Protein AF-A0AA40EGA3-F1 (afdb_monomer_lite)

InterPro domains:
  IPR028994 Integrin alpha, N-terminal [SSF69318] (32-128)

Organism: NCBI:txid314023

pLDDT: mean 72.52, std 20.24, range [29.72, 94.88]

Foldseek 3Di:
DDWDQDFDDPVDPPDTPSADTDPPVPDPDDPLQWDWWAAPLPPGTWIWGADQQQRWTWTFDWPQDPVVRHTDTDGPGTQDGRDENQGADPDSLRHQWDWDDPPPPSHTWIWGQDQLRWIWTWDRDPVGTHGPGTPDDRPRDGSNPDDDDDDD

Radius of gyration: 16.15 Å; chains: 1; bounding box: 43×32×39 Å

Secondary structure (DSSP, 8-state):
---EE--B--SSTTPPB---EE--TT--S-GGGEEEE-SSSSSSPEEEEE-TTT--EEEEEE--BTTTTB--EEEEEE--SS--TT-B-SSTT-B-EEEE-SSSSSSPEEEEE-TTS-EEEEEEETTEEEEEEEEE---S--GGG--PPP--

Structure (mmCIF, N/CA/C/O backbone):
data_AF-A0AA40EGA3-F1
#
_entry.id   AF-A0AA40EGA3-F1
#
loop_
_atom_site.group_PDB
_atom_site.id
_atom_site.type_symbol
_atom_site.label_atom_id
_atom_site.label_alt_id
_atom_site.label_comp_id
_atom_site.label_asym_id
_atom_site.label_entity_id
_atom_site.label_seq_id
_atom_site.pdbx_PDB_ins_code
_atom_site.Cartn_x
_atom_site.Cartn_y
_atom_site.Cartn_z
_atom_site.occupancy
_atom_site.B_iso_or_equiv
_atom_site.auth_seq_id
_atom_site.auth_comp_id
_atom_site.auth_asym_id
_atom_site.auth_atom_id
_atom_site.pdbx_PDB_model_num
ATOM 1 N N . GLY A 1 1 ? 20.422 7.591 9.803 1.00 31.62 1 GLY A N 1
ATOM 2 C CA . GLY A 1 1 ? 19.449 6.901 8.944 1.00 31.62 1 GLY A CA 1
ATOM 3 C C . GLY A 1 1 ? 19.231 5.512 9.490 1.00 31.62 1 GLY A C 1
ATOM 4 O O . GLY A 1 1 ? 20.139 4.984 10.123 1.00 31.62 1 GLY A O 1
ATOM 5 N N . LYS A 1 2 ? 18.035 4.948 9.325 1.00 37.31 2 LYS A N 1
ATOM 6 C CA . LYS A 1 2 ? 17.813 3.522 9.574 1.00 37.31 2 LYS A CA 1
ATOM 7 C C . LYS A 1 2 ? 17.919 2.818 8.231 1.00 37.31 2 LYS A C 1
ATOM 9 O O . LYS A 1 2 ? 16.968 2.812 7.467 1.00 37.31 2 LYS A O 1
ATOM 14 N N . GLU A 1 3 ? 19.093 2.279 7.949 1.00 36.22 3 GLU A N 1
ATOM 15 C CA . GLU A 1 3 ? 19.293 1.413 6.794 1.00 36.22 3 GLU A CA 1
ATOM 16 C C . GLU A 1 3 ? 18.660 0.047 7.092 1.00 36.22 3 GLU A C 1
ATOM 18 O O . GLU A 1 3 ? 18.726 -0.486 8.212 1.00 36.22 3 GLU A O 1
ATOM 23 N N . GLY A 1 4 ? 17.919 -0.452 6.109 1.00 42.72 4 GLY A N 1
ATOM 24 C CA . GLY A 1 4 ? 17.151 -1.678 6.182 1.00 42.72 4 GLY A CA 1
ATOM 25 C C . GLY A 1 4 ? 17.727 -2.747 5.282 1.00 42.72 4 GLY A C 1
ATOM 26 O O . GLY A 1 4 ? 17.225 -2.913 4.181 1.00 42.72 4 GLY A O 1
ATOM 27 N N . GLU A 1 5 ? 18.732 -3.493 5.742 1.00 43.34 5 GLU A N 1
ATOM 28 C CA . GLU A 1 5 ? 19.161 -4.702 5.030 1.00 43.34 5 GLU A CA 1
ATOM 29 C C . GLU A 1 5 ? 18.002 -5.713 5.029 1.00 43.34 5 GLU A C 1
ATOM 31 O O . GLU A 1 5 ? 17.482 -6.079 6.094 1.00 43.34 5 GLU A O 1
ATOM 36 N N . MET A 1 6 ? 17.558 -6.115 3.837 1.00 45.91 6 MET A N 1
ATOM 37 C CA . MET A 1 6 ? 16.636 -7.230 3.624 1.00 45.91 6 MET A CA 1
ATOM 38 C C . MET A 1 6 ? 17.371 -8.297 2.814 1.00 45.91 6 MET A C 1
ATOM 40 O O . MET A 1 6 ? 17.954 -8.002 1.776 1.00 45.91 6 MET A O 1
ATOM 44 N N . TYR A 1 7 ? 17.356 -9.541 3.288 1.00 46.19 7 TYR A N 1
ATOM 45 C CA . TYR A 1 7 ? 18.048 -10.645 2.624 1.00 46.19 7 TYR A CA 1
ATOM 46 C C . TYR A 1 7 ? 17.128 -11.285 1.582 1.00 46.19 7 TYR A C 1
ATOM 48 O O . TYR A 1 7 ? 16.113 -11.887 1.934 1.00 46.19 7 TYR A O 1
ATOM 56 N N . ALA A 1 8 ? 17.481 -11.162 0.303 1.00 40.53 8 ALA A N 1
ATOM 57 C CA . ALA A 1 8 ? 16.769 -11.821 -0.786 1.00 40.53 8 ALA A CA 1
ATOM 58 C C . ALA A 1 8 ? 17.298 -13.252 -0.995 1.00 40.53 8 ALA A C 1
ATOM 60 O O . ALA A 1 8 ? 18.506 -13.500 -0.985 1.00 40.53 8 ALA A O 1
ATOM 61 N N . ASN A 1 9 ? 16.387 -14.208 -1.193 1.00 38.81 9 ASN A N 1
ATOM 62 C CA . ASN A 1 9 ? 16.737 -15.587 -1.526 1.00 38.81 9 ASN A CA 1
ATOM 63 C C . ASN A 1 9 ? 17.256 -15.651 -2.974 1.00 38.81 9 ASN A C 1
ATOM 65 O O . ASN A 1 9 ? 16.480 -15.518 -3.914 1.00 38.81 9 ASN A O 1
ATOM 69 N N . ILE A 1 10 ? 18.559 -15.880 -3.153 1.00 48.59 10 ILE A N 1
ATOM 70 C CA . ILE A 1 10 ? 19.210 -15.972 -4.474 1.00 48.59 10 ILE A CA 1
ATOM 71 C C . ILE A 1 10 ? 19.190 -17.384 -5.081 1.00 48.59 10 ILE A C 1
ATOM 73 O O . ILE A 1 10 ? 19.932 -17.662 -6.020 1.00 48.59 10 ILE A O 1
ATOM 77 N N . HIS A 1 11 ? 18.385 -18.309 -4.539 1.00 44.53 11 HIS A N 1
ATOM 78 C CA . HIS A 1 11 ? 18.311 -19.703 -5.003 1.00 44.53 11 HIS A CA 1
ATOM 79 C C . HIS A 1 11 ? 19.682 -20.416 -5.098 1.00 44.53 11 HIS A C 1
ATOM 81 O O . HIS A 1 11 ? 19.861 -21.335 -5.896 1.00 44.53 11 HIS A O 1
ATOM 87 N N . SER A 1 12 ? 20.659 -20.034 -4.266 1.00 45.19 12 SER A N 1
ATOM 88 C CA . SER A 1 12 ? 21.973 -20.694 -4.167 1.00 45.19 12 SER A CA 1
ATOM 89 C C . SER A 1 12 ? 22.463 -20.805 -2.716 1.00 45.19 12 SER A C 1
ATOM 91 O O . SER A 1 12 ? 23.365 -20.082 -2.302 1.00 45.19 12 SER A O 1
ATOM 93 N N . PRO A 1 13 ? 21.895 -21.728 -1.915 1.00 40.22 13 PRO A N 1
ATOM 94 C CA . PRO A 1 13 ? 22.381 -21.992 -0.560 1.00 40.22 13 PRO A CA 1
ATOM 95 C C . PRO A 1 13 ? 23.857 -22.445 -0.573 1.00 40.22 13 PRO A C 1
ATOM 97 O O . PRO A 1 13 ? 24.218 -23.256 -1.428 1.00 40.22 13 PRO A O 1
ATOM 100 N N . PRO A 1 14 ? 24.712 -22.002 0.375 1.00 54.91 14 PRO A N 1
ATOM 101 C CA . PRO A 1 14 ? 24.401 -21.252 1.597 1.00 54.91 14 PRO A CA 1
ATOM 102 C C . PRO A 1 14 ? 24.497 -19.724 1.442 1.00 54.91 14 PRO A C 1
ATOM 104 O O . PRO A 1 14 ? 24.432 -19.012 2.446 1.00 54.91 14 PRO A O 1
ATOM 107 N N . GLU A 1 15 ? 24.698 -19.220 0.225 1.00 51.50 15 GLU A N 1
ATOM 108 C CA . GLU A 1 15 ? 24.909 -17.799 -0.018 1.00 51.50 15 GLU A CA 1
ATOM 109 C C . GLU A 1 15 ? 23.567 -17.063 -0.030 1.00 51.50 15 GLU A C 1
ATOM 111 O O . GLU A 1 15 ? 22.635 -17.398 -0.761 1.00 51.50 15 GLU A O 1
ATOM 116 N N . TRP A 1 16 ? 23.466 -16.060 0.835 1.00 41.69 16 TRP A N 1
ATOM 117 C CA . TRP A 1 16 ? 22.410 -15.061 0.796 1.00 41.69 16 TRP A CA 1
ATOM 118 C C . TRP A 1 16 ? 22.971 -13.890 -0.001 1.00 41.69 16 TRP A C 1
ATOM 120 O O . TRP A 1 16 ? 24.028 -13.363 0.350 1.00 41.69 16 TRP A O 1
ATOM 130 N N . GLY A 1 17 ? 22.305 -13.504 -1.087 1.00 42.09 17 GLY A N 1
ATOM 131 C CA . GLY A 1 17 ? 22.713 -12.333 -1.853 1.00 42.09 17 GLY A CA 1
ATOM 132 C C . GLY A 1 17 ? 22.582 -11.097 -0.979 1.00 42.09 17 GLY A C 1
ATOM 133 O O . GLY A 1 17 ? 21.490 -10.768 -0.521 1.00 42.09 17 GLY A O 1
ATOM 134 N N . GLN A 1 18 ? 23.699 -10.421 -0.751 1.00 42.88 18 GLN A N 1
ATOM 135 C CA . GLN A 1 18 ? 23.810 -9.171 0.005 1.00 42.88 18 GLN A CA 1
ATOM 136 C C . GLN A 1 18 ? 23.442 -7.932 -0.839 1.00 42.88 18 GLN A C 1
ATOM 138 O O . GLN A 1 18 ? 23.771 -6.808 -0.479 1.00 42.88 18 GLN A O 1
ATOM 143 N N . ASP A 1 19 ? 22.737 -8.131 -1.956 1.00 45.22 19 ASP A N 1
ATOM 144 C CA . ASP A 1 19 ? 22.639 -7.144 -3.038 1.00 45.22 19 ASP A CA 1
ATOM 145 C C . ASP A 1 19 ? 21.310 -6.368 -3.071 1.00 45.22 19 ASP A C 1
ATOM 147 O O . ASP A 1 19 ? 21.003 -5.706 -4.061 1.00 45.22 19 ASP A O 1
ATOM 151 N N . VAL A 1 20 ? 20.512 -6.412 -1.997 1.00 48.66 20 VAL A N 1
ATOM 152 C CA . VAL A 1 20 ? 19.261 -5.641 -1.900 1.00 48.66 20 VAL A CA 1
ATOM 153 C C . VAL A 1 20 ? 19.306 -4.691 -0.709 1.00 48.66 20 VAL A C 1
ATOM 155 O O . VAL A 1 20 ? 18.893 -5.013 0.405 1.00 48.66 20 VAL A O 1
ATOM 158 N N . MET A 1 21 ? 19.799 -3.480 -0.965 1.00 44.34 21 MET A N 1
ATOM 159 C CA . MET A 1 21 ? 19.680 -2.356 -0.041 1.00 44.34 21 MET A CA 1
ATOM 160 C C . MET A 1 21 ? 18.398 -1.591 -0.363 1.00 44.34 21 MET A C 1
ATOM 162 O O . MET A 1 21 ? 18.292 -0.950 -1.407 1.00 44.34 21 MET A O 1
ATOM 166 N N . ILE A 1 22 ? 17.422 -1.653 0.540 1.00 51.28 22 ILE A N 1
ATOM 167 C CA . ILE A 1 22 ? 16.248 -0.782 0.496 1.00 51.28 22 ILE A CA 1
ATOM 168 C C . ILE A 1 22 ? 16.607 0.495 1.255 1.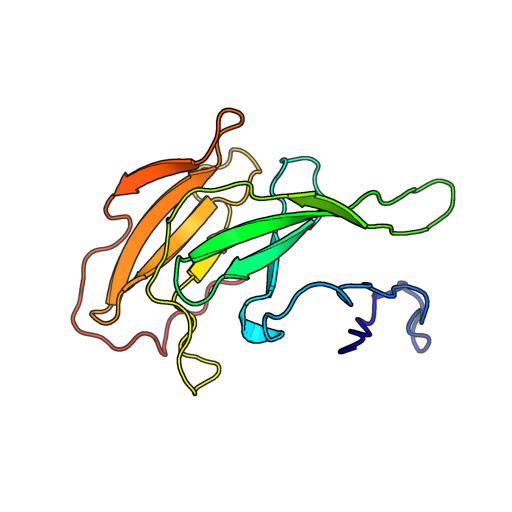00 51.28 22 ILE A C 1
ATOM 170 O O . ILE A 1 22 ? 16.663 0.524 2.488 1.00 51.28 22 ILE A O 1
ATOM 174 N N . ASP A 1 23 ? 16.923 1.541 0.493 1.00 53.28 23 ASP A N 1
ATOM 175 C CA . ASP A 1 23 ? 17.235 2.854 1.041 1.00 53.28 23 ASP A CA 1
ATOM 176 C C . ASP A 1 23 ? 15.944 3.637 1.322 1.00 53.28 23 ASP A C 1
ATOM 178 O O . ASP A 1 23 ? 15.374 4.290 0.450 1.00 53.28 23 ASP A O 1
ATOM 182 N N . LEU A 1 24 ? 15.490 3.560 2.573 1.00 55.62 24 LEU A N 1
ATOM 183 C CA . LEU A 1 24 ? 14.393 4.366 3.116 1.00 55.62 24 LEU A CA 1
ATOM 184 C C . LEU A 1 24 ? 14.929 5.502 3.999 1.00 55.62 24 LEU A C 1
ATOM 186 O O . LEU A 1 24 ? 14.257 5.922 4.938 1.00 55.62 24 LEU A O 1
ATOM 190 N N . THR A 1 25 ? 16.152 6.001 3.759 1.00 52.31 25 THR A N 1
ATOM 191 C CA . THR A 1 25 ? 16.816 6.992 4.636 1.00 52.31 25 THR A CA 1
ATOM 192 C C . THR A 1 25 ? 16.014 8.268 4.895 1.00 52.31 25 THR A C 1
ATOM 194 O O . THR A 1 25 ? 16.292 8.945 5.889 1.00 52.31 25 THR A O 1
ATOM 197 N N . ASN A 1 26 ? 15.020 8.574 4.059 1.00 51.34 26 ASN A N 1
ATOM 198 C CA . ASN A 1 26 ? 14.158 9.749 4.181 1.00 51.34 26 ASN A CA 1
ATOM 199 C C . ASN A 1 26 ? 12.774 9.469 4.790 1.00 51.34 26 ASN A C 1
ATOM 201 O O . ASN A 1 26 ? 11.999 10.416 4.930 1.00 51.34 26 ASN A O 1
ATOM 205 N N . ASP A 1 27 ? 12.458 8.226 5.164 1.00 55.38 27 ASP A N 1
ATOM 206 C CA . ASP A 1 27 ? 11.174 7.902 5.786 1.00 55.38 27 ASP A CA 1
ATOM 207 C C . ASP A 1 27 ? 11.298 7.842 7.325 1.00 55.38 27 ASP A C 1
ATOM 209 O O . ASP A 1 27 ? 12.128 7.092 7.858 1.00 55.38 27 ASP A O 1
ATOM 213 N N . PRO A 1 28 ? 10.542 8.668 8.075 1.00 52.19 28 PRO A N 1
ATOM 214 C CA . PRO A 1 28 ? 10.603 8.693 9.533 1.00 52.19 28 PRO A CA 1
ATOM 215 C C . PRO A 1 28 ? 9.958 7.468 10.206 1.00 52.19 28 PRO A C 1
ATOM 217 O O . PRO A 1 28 ? 10.165 7.281 11.412 1.00 52.19 28 PRO A O 1
ATOM 220 N N . GLU A 1 29 ? 9.195 6.641 9.482 1.00 64.50 29 GLU A N 1
ATOM 221 C CA . GLU A 1 29 ? 8.381 5.592 10.097 1.00 64.50 29 GLU A CA 1
ATOM 222 C C . GLU A 1 29 ? 9.184 4.323 10.471 1.00 64.50 29 GLU A C 1
ATOM 224 O O . GLU A 1 29 ? 10.135 3.907 9.801 1.00 64.50 29 GLU A O 1
ATOM 229 N N . PRO A 1 30 ? 8.862 3.672 11.606 1.00 66.25 30 PRO A N 1
ATOM 230 C CA . PRO A 1 30 ? 9.515 2.442 12.024 1.00 66.25 30 PRO A CA 1
ATOM 231 C C . PRO A 1 30 ? 9.129 1.274 11.106 1.00 66.25 30 PRO A C 1
ATOM 233 O O . PRO A 1 30 ? 8.018 1.208 10.596 1.00 66.25 30 PRO A O 1
ATOM 236 N N . ARG A 1 31 ? 10.009 0.264 11.015 1.00 66.88 31 ARG A N 1
ATOM 237 C CA . ARG A 1 31 ? 9.834 -0.938 10.170 1.00 66.88 31 ARG A CA 1
ATOM 238 C C . ARG A 1 31 ? 8.473 -1.649 10.290 1.00 66.88 31 ARG A C 1
ATOM 240 O O . ARG A 1 31 ? 8.088 -2.372 9.386 1.00 66.88 31 ARG A O 1
ATOM 247 N N . VAL A 1 32 ? 7.765 -1.479 11.405 1.00 68.69 32 VAL A N 1
ATOM 248 C CA . VAL A 1 32 ? 6.430 -2.055 11.652 1.00 68.69 32 VAL A CA 1
ATOM 249 C C . VAL A 1 32 ? 5.326 -1.439 10.776 1.00 68.69 32 VAL A C 1
ATOM 251 O O . VAL A 1 32 ? 4.325 -2.107 10.533 1.00 68.69 32 VAL A O 1
ATOM 254 N N . GLY A 1 33 ? 5.523 -0.218 10.271 1.00 77.06 33 GLY A N 1
ATOM 255 C CA . GLY A 1 33 ? 4.639 0.426 9.296 1.00 77.06 33 GLY A CA 1
ATOM 256 C C . GLY A 1 33 ? 4.946 0.054 7.843 1.00 77.06 33 GLY A C 1
ATOM 257 O O . GLY A 1 33 ? 4.293 0.567 6.943 1.00 77.06 33 GLY A O 1
ATOM 258 N N . MET A 1 34 ? 5.937 -0.810 7.596 1.00 85.62 34 MET A N 1
ATOM 259 C CA . MET A 1 34 ? 6.278 -1.256 6.245 1.00 85.62 34 MET A CA 1
ATOM 260 C C . MET A 1 34 ? 5.484 -2.510 5.882 1.00 85.62 34 MET A C 1
ATOM 262 O O . MET A 1 34 ? 5.411 -3.475 6.653 1.00 85.62 34 MET A O 1
ATOM 266 N N . HIS A 1 35 ? 4.939 -2.513 4.675 1.00 86.75 35 HIS A N 1
ATOM 267 C CA . HIS A 1 35 ? 4.216 -3.628 4.083 1.00 86.75 35 HIS A CA 1
ATOM 268 C C . HIS A 1 35 ? 4.857 -3.994 2.744 1.00 86.75 35 HIS A C 1
ATOM 270 O O . HIS A 1 35 ? 5.382 -3.126 2.049 1.00 86.75 35 HIS A O 1
ATOM 276 N N . LEU A 1 36 ? 4.830 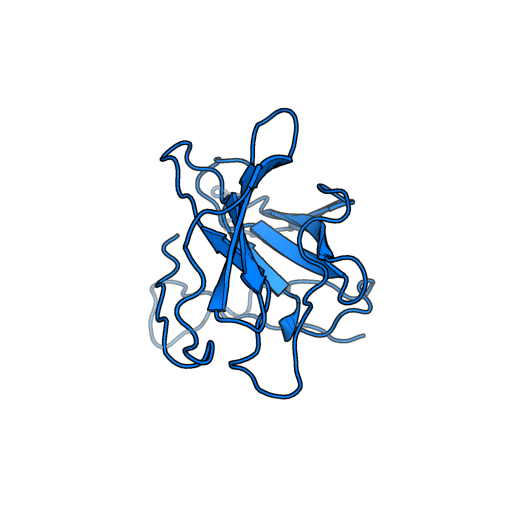-5.284 2.412 1.00 89.00 36 LEU A N 1
ATOM 277 C CA . LEU A 1 36 ? 5.234 -5.799 1.107 1.00 89.00 36 LEU A CA 1
ATOM 278 C C . LEU A 1 36 ? 3.987 -6.330 0.418 1.00 89.00 36 LEU A C 1
ATOM 280 O O . LEU A 1 36 ? 3.341 -7.221 0.971 1.00 89.00 36 LEU A O 1
ATOM 284 N N . ALA A 1 37 ? 3.639 -5.757 -0.727 1.00 90.19 37 ALA A N 1
ATOM 285 C CA . ALA A 1 37 ? 2.455 -6.145 -1.482 1.00 90.19 37 ALA A CA 1
ATOM 286 C C . ALA A 1 37 ? 2.561 -5.656 -2.931 1.00 90.19 37 ALA A C 1
ATOM 288 O O . ALA A 1 37 ? 3.209 -4.642 -3.177 1.00 90.19 37 ALA A O 1
ATOM 289 N N . ASP A 1 38 ? 1.939 -6.359 -3.873 1.00 92.50 38 ASP A N 1
ATOM 290 C CA . ASP A 1 38 ? 1.839 -5.911 -5.265 1.00 92.50 38 ASP A CA 1
ATOM 291 C C . ASP A 1 38 ? 0.774 -4.809 -5.370 1.00 92.50 38 ASP A C 1
ATOM 293 O O . ASP A 1 38 ? -0.425 -5.081 -5.326 1.00 92.50 38 ASP A O 1
ATOM 297 N N . TRP A 1 39 ? 1.191 -3.540 -5.411 1.00 94.12 39 TRP A N 1
ATOM 298 C CA . TRP A 1 39 ? 0.249 -2.416 -5.415 1.00 94.12 39 TRP A CA 1
ATOM 299 C C . TRP A 1 39 ? -0.261 -2.093 -6.821 1.00 94.12 39 TRP A C 1
ATOM 301 O O . TRP A 1 39 ? -1.372 -1.579 -6.989 1.00 94.12 39 TRP A O 1
ATOM 311 N N . ASN A 1 40 ? 0.560 -2.339 -7.843 1.00 93.12 40 ASN A N 1
ATOM 312 C CA . ASN A 1 40 ? 0.276 -1.948 -9.221 1.00 93.12 40 ASN A CA 1
ATOM 313 C C . ASN A 1 40 ? -0.241 -3.113 -10.098 1.00 93.12 40 ASN A C 1
ATOM 315 O O . ASN A 1 40 ? -0.696 -2.849 -11.218 1.00 93.12 40 ASN A O 1
ATOM 319 N N . GLY A 1 41 ? -0.232 -4.347 -9.590 1.00 91.31 41 GLY A N 1
ATOM 320 C CA . GLY A 1 41 ? -0.674 -5.569 -10.262 1.00 91.31 41 GLY A CA 1
ATOM 321 C C . GLY A 1 41 ? 0.318 -6.108 -11.296 1.00 91.31 41 GLY A C 1
ATOM 322 O O . GLY A 1 41 ? -0.093 -6.799 -12.235 1.00 91.31 41 GLY A O 1
ATOM 323 N N . ASP A 1 42 ? 1.601 -5.745 -11.204 1.00 90.38 42 ASP A N 1
ATOM 324 C CA . ASP A 1 42 ? 2.637 -6.142 -12.166 1.00 90.38 42 ASP A CA 1
ATOM 325 C C . ASP A 1 42 ? 3.317 -7.489 -11.844 1.00 90.38 42 ASP A C 1
ATOM 327 O O . ASP A 1 42 ? 4.162 -7.969 -12.614 1.00 90.38 42 ASP A O 1
ATOM 331 N N . GLY A 1 43 ? 2.904 -8.129 -10.748 1.00 87.75 43 GLY A N 1
ATOM 332 C CA . GLY A 1 43 ? 3.423 -9.394 -10.246 1.00 87.75 43 GLY A CA 1
ATOM 333 C C . GLY A 1 43 ? 4.656 -9.247 -9.355 1.00 87.75 43 GLY A C 1
ATOM 334 O O . GLY A 1 43 ? 5.378 -10.231 -9.168 1.00 87.75 43 GLY A O 1
ATOM 335 N N . ARG A 1 44 ? 4.961 -8.046 -8.850 1.00 86.50 44 ARG A N 1
ATOM 336 C CA . ARG A 1 44 ? 6.133 -7.777 -8.005 1.00 86.50 44 ARG A CA 1
ATOM 337 C C . ARG A 1 44 ? 5.690 -7.156 -6.691 1.00 86.50 44 ARG A C 1
ATOM 339 O O . ARG A 1 44 ? 4.883 -6.241 -6.665 1.00 86.50 44 ARG A O 1
ATOM 346 N N . CYS A 1 45 ? 6.268 -7.609 -5.577 1.00 88.12 45 CYS A N 1
ATOM 347 C CA . CYS A 1 45 ? 5.995 -6.951 -4.303 1.00 88.12 45 CYS A CA 1
ATOM 348 C C . CYS A 1 45 ? 6.688 -5.577 -4.277 1.00 88.12 45 CYS A C 1
ATOM 350 O O . CYS A 1 45 ? 7.920 -5.489 -4.394 1.00 88.12 45 CYS A O 1
ATOM 352 N N . ASP A 1 46 ? 5.898 -4.537 -4.055 1.00 91.38 46 ASP A N 1
ATOM 353 C CA . ASP A 1 46 ? 6.340 -3.185 -3.750 1.00 91.38 46 ASP A CA 1
ATOM 354 C C . ASP A 1 46 ? 6.536 -2.997 -2.242 1.00 91.38 46 ASP A C 1
ATOM 356 O O . ASP A 1 46 ? 6.095 -3.814 -1.428 1.00 91.38 46 ASP A O 1
ATOM 360 N N . VAL A 1 47 ? 7.180 -1.895 -1.849 1.00 90.12 47 VAL A N 1
ATOM 361 C CA . VAL A 1 47 ? 7.262 -1.472 -0.446 1.00 90.12 47 VAL A CA 1
ATOM 362 C C . VAL A 1 47 ? 6.256 -0.352 -0.209 1.00 90.12 47 VAL A C 1
ATOM 364 O O . VAL A 1 47 ? 6.333 0.710 -0.825 1.00 90.12 47 VAL A O 1
ATOM 367 N N . LEU A 1 48 ? 5.339 -0.565 0.731 1.00 90.56 48 LEU A N 1
ATOM 368 C CA . LEU A 1 48 ? 4.382 0.443 1.168 1.00 90.56 48 LEU A CA 1
ATOM 369 C C . LEU A 1 48 ? 4.681 0.872 2.594 1.00 90.56 48 LEU A C 1
ATOM 371 O O . LEU A 1 48 ? 4.768 0.036 3.494 1.00 90.56 48 LEU A O 1
ATOM 375 N N . VAL A 1 49 ? 4.820 2.177 2.805 1.00 88.56 49 VAL A N 1
ATOM 376 C CA . VAL A 1 49 ? 5.053 2.748 4.131 1.00 88.56 49 VAL A CA 1
ATOM 377 C C . VAL A 1 49 ? 3.786 3.426 4.620 1.00 88.56 49 VAL A C 1
ATOM 379 O O . VAL A 1 49 ? 3.284 4.361 3.997 1.00 88.56 49 VAL A O 1
ATOM 382 N N . GLN A 1 50 ? 3.270 2.921 5.735 1.00 87.88 50 GLN A N 1
ATOM 383 C CA . GLN A 1 50 ? 2.101 3.437 6.423 1.00 87.88 50 GLN A CA 1
ATOM 384 C C . GLN A 1 50 ? 2.493 4.539 7.406 1.00 87.88 50 GLN A C 1
ATOM 386 O O . GLN A 1 50 ? 3.259 4.299 8.338 1.00 87.88 50 GLN A O 1
ATOM 391 N N . ASP A 1 51 ? 1.883 5.712 7.264 1.00 87.19 51 ASP A N 1
ATOM 392 C CA . ASP A 1 51 ? 1.906 6.743 8.298 1.00 87.19 51 ASP A CA 1
ATOM 393 C C . ASP A 1 51 ? 1.066 6.293 9.499 1.00 87.19 51 ASP A C 1
ATOM 395 O O . ASP A 1 51 ? -0.116 5.958 9.368 1.00 87.19 51 ASP A O 1
ATOM 399 N N . LYS A 1 52 ? 1.662 6.294 10.693 1.00 84.19 52 LYS A N 1
ATOM 400 C CA . LYS A 1 52 ? 1.006 5.758 11.891 1.00 84.19 52 LYS A CA 1
ATOM 401 C C . LYS A 1 52 ? -0.274 6.504 12.271 1.00 84.19 52 LYS A C 1
ATOM 403 O O . LYS A 1 52 ? -1.197 5.895 12.806 1.00 84.19 52 LYS A O 1
ATOM 408 N N . ALA A 1 53 ? -0.287 7.824 12.096 1.00 83.25 53 ALA A N 1
ATOM 409 C CA . ALA A 1 53 ? -1.340 8.690 12.616 1.00 83.25 53 ALA A CA 1
ATOM 410 C C . ALA A 1 53 ? -2.557 8.747 11.688 1.00 83.25 53 ALA A C 1
ATOM 412 O O . ALA A 1 53 ? -3.688 8.867 12.151 1.00 83.25 53 ALA A O 1
ATOM 413 N N . THR A 1 54 ? -2.315 8.681 10.383 1.00 85.50 54 THR A N 1
ATOM 414 C CA . THR A 1 54 ? -3.322 8.863 9.334 1.00 85.50 54 THR A CA 1
ATOM 415 C C . THR A 1 54 ? -3.655 7.567 8.609 1.00 85.50 54 THR A C 1
ATOM 417 O O . THR A 1 54 ? -4.697 7.472 7.969 1.00 85.50 54 THR A O 1
ATOM 420 N N . GLY A 1 55 ? -2.777 6.565 8.670 1.00 89.00 55 GLY A N 1
ATOM 421 C CA . GLY A 1 55 ? -2.916 5.352 7.876 1.00 89.00 55 GLY A CA 1
ATOM 422 C C . GLY A 1 55 ? -2.714 5.564 6.382 1.00 89.00 55 GLY A C 1
ATOM 423 O O . GLY A 1 55 ? -3.116 4.698 5.613 1.00 89.00 55 GLY A O 1
ATOM 424 N N . THR A 1 56 ? -2.164 6.707 5.962 1.00 92.00 56 THR A N 1
ATOM 425 C CA . THR A 1 56 ? -1.828 6.948 4.554 1.00 92.00 56 THR A CA 1
ATOM 426 C C . THR A 1 56 ? -0.680 6.043 4.121 1.00 92.00 56 THR A C 1
ATOM 428 O O . THR A 1 56 ? 0.197 5.731 4.926 1.00 92.00 56 THR A O 1
ATOM 431 N N . LEU A 1 57 ? -0.684 5.619 2.857 1.00 91.88 57 LEU A N 1
ATOM 432 C CA . LEU A 1 57 ? 0.355 4.772 2.280 1.00 91.88 57 LEU A CA 1
ATOM 433 C C . LEU A 1 57 ? 1.193 5.553 1.271 1.00 91.88 57 LEU A C 1
ATOM 435 O O . LEU A 1 57 ? 0.665 6.129 0.316 1.00 91.88 57 LEU A O 1
ATOM 439 N N . ARG A 1 58 ? 2.512 5.537 1.466 1.00 92.12 58 ARG A N 1
ATOM 440 C CA . ARG A 1 58 ? 3.506 5.928 0.462 1.00 92.12 58 ARG A CA 1
ATOM 441 C C . ARG A 1 58 ? 4.030 4.689 -0.253 1.00 92.12 58 ARG A C 1
ATOM 443 O O . ARG A 1 58 ? 4.359 3.709 0.409 1.00 92.12 58 ARG A O 1
ATOM 450 N N . LEU A 1 59 ? 4.143 4.755 -1.577 1.00 91.94 59 LEU A N 1
ATOM 451 C CA . LEU A 1 59 ? 4.646 3.656 -2.398 1.00 91.94 59 LEU A CA 1
ATOM 452 C C . LEU A 1 59 ? 6.106 3.865 -2.795 1.00 91.94 59 LEU A C 1
ATOM 454 O O . LEU A 1 59 ? 6.473 4.894 -3.363 1.00 91.94 59 LEU A O 1
ATOM 458 N N . PHE A 1 60 ? 6.896 2.822 -2.586 1.00 89.62 60 PHE A N 1
ATOM 459 C CA . PHE A 1 60 ? 8.203 2.618 -3.183 1.00 89.62 60 PHE A CA 1
ATOM 460 C C . PHE A 1 60 ? 8.085 1.429 -4.142 1.00 89.62 60 PHE A C 1
ATOM 462 O O . PHE A 1 60 ? 8.060 0.273 -3.719 1.00 89.62 60 PHE A O 1
ATOM 469 N N . GLU A 1 61 ? 7.958 1.733 -5.432 1.00 91.38 61 GLU A N 1
ATOM 470 C CA . GLU A 1 61 ? 7.647 0.755 -6.480 1.00 91.38 61 GLU A CA 1
ATOM 471 C C . GLU A 1 61 ? 8.886 -0.047 -6.878 1.00 91.38 61 GLU A C 1
ATOM 473 O O . GLU A 1 61 ? 9.951 0.527 -7.131 1.00 91.38 61 GLU A O 1
ATOM 478 N N . ASN A 1 62 ? 8.729 -1.362 -6.994 1.00 88.69 62 ASN A N 1
ATOM 479 C CA . ASN A 1 62 ? 9.771 -2.306 -7.358 1.00 88.69 62 ASN A CA 1
ATOM 480 C C . ASN A 1 62 ? 10.070 -2.291 -8.868 1.00 88.69 62 ASN A C 1
ATOM 482 O O . ASN A 1 62 ? 9.349 -2.836 -9.700 1.00 88.69 62 ASN A O 1
ATOM 486 N N . GLN A 1 63 ? 11.223 -1.740 -9.232 1.00 88.31 63 GLN A N 1
ATOM 487 C CA . GLN A 1 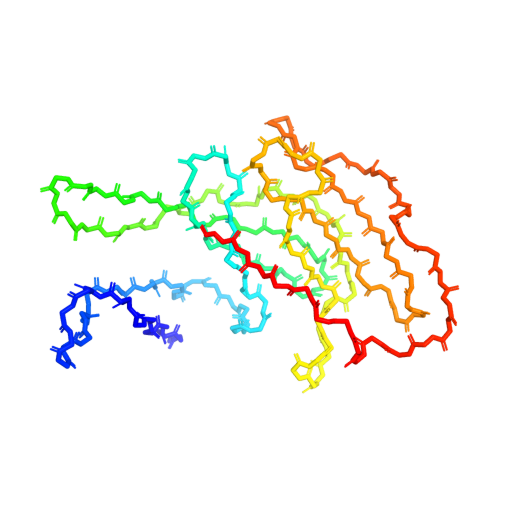63 ? 11.734 -1.687 -10.602 1.00 88.31 63 GLN A CA 1
ATOM 488 C C . GLN A 1 63 ? 12.768 -2.789 -10.875 1.00 88.31 63 GLN A C 1
ATOM 490 O O . GLN A 1 63 ? 13.857 -2.514 -11.382 1.00 88.31 63 GLN A O 1
ATOM 495 N N . PHE A 1 64 ? 12.468 -4.042 -10.522 1.00 84.81 64 PHE A N 1
ATOM 496 C CA . PHE A 1 64 ? 13.349 -5.172 -10.828 1.00 84.81 64 PHE A CA 1
ATOM 497 C C . PHE A 1 64 ? 13.712 -5.253 -12.326 1.00 84.81 64 PHE A C 1
ATOM 499 O O . PHE A 1 64 ? 12.856 -5.381 -13.209 1.00 84.81 64 PHE A O 1
ATOM 506 N N . ASP A 1 65 ? 15.006 -5.211 -12.620 1.00 81.75 65 ASP A N 1
ATOM 507 C CA . ASP A 1 65 ? 15.565 -5.384 -13.953 1.00 81.75 65 ASP A CA 1
ATOM 508 C C . ASP A 1 65 ? 16.080 -6.817 -14.102 1.00 81.75 65 ASP A C 1
ATOM 510 O O . ASP A 1 65 ? 17.162 -7.165 -13.623 1.00 81.75 65 ASP A O 1
ATOM 514 N N . ALA A 1 66 ? 15.315 -7.647 -14.813 1.00 81.12 66 ALA A N 1
ATOM 515 C CA . ALA A 1 66 ? 15.653 -9.050 -15.039 1.00 81.12 66 ALA A CA 1
ATOM 516 C C . ALA A 1 66 ? 16.930 -9.245 -15.877 1.00 81.12 66 ALA A C 1
ATOM 518 O O . ALA A 1 66 ? 17.604 -10.262 -15.730 1.00 81.12 66 ALA A O 1
ATOM 519 N N . ALA A 1 67 ? 17.285 -8.292 -16.748 1.00 84.31 67 ALA A N 1
ATOM 520 C CA . ALA A 1 67 ? 18.485 -8.396 -17.579 1.00 84.31 67 ALA A CA 1
ATOM 521 C C . ALA A 1 67 ? 19.760 -8.117 -16.775 1.00 84.31 67 ALA A C 1
ATOM 523 O O . ALA A 1 67 ? 20.824 -8.649 -17.093 1.00 84.31 67 ALA A O 1
ATOM 524 N N . ARG A 1 68 ? 19.655 -7.271 -15.746 1.00 77.06 68 ARG A N 1
ATOM 525 C CA . ARG A 1 68 ? 20.772 -6.907 -14.863 1.00 77.06 68 ARG A CA 1
ATOM 526 C C . ARG A 1 68 ? 20.763 -7.658 -13.534 1.00 77.06 68 ARG A C 1
ATOM 528 O O . ARG A 1 68 ? 21.765 -7.606 -12.832 1.00 77.06 68 ARG A O 1
ATOM 535 N N . ASN A 1 69 ? 19.672 -8.356 -13.217 1.00 75.75 69 ASN A N 1
ATOM 536 C CA . ASN A 1 69 ? 19.417 -8.974 -11.918 1.00 75.75 69 ASN A CA 1
ATOM 537 C C . ASN A 1 69 ? 19.571 -7.972 -10.760 1.00 75.75 69 ASN A C 1
ATOM 539 O O . ASN A 1 69 ? 20.234 -8.244 -9.763 1.00 75.75 69 ASN A O 1
ATOM 543 N N . VAL A 1 70 ? 18.990 -6.783 -10.928 1.00 74.94 70 VAL A N 1
ATOM 544 C CA . VAL A 1 70 ? 19.057 -5.690 -9.950 1.00 74.94 70 VAL A CA 1
ATOM 545 C C . VAL A 1 70 ? 17.645 -5.283 -9.574 1.00 74.94 70 VAL A C 1
ATOM 547 O O . VAL A 1 70 ? 16.806 -5.067 -10.446 1.00 74.94 70 VAL A O 1
ATOM 550 N N . ILE A 1 71 ? 17.395 -5.134 -8.278 1.00 76.50 71 ILE A N 1
ATOM 551 C CA . ILE A 1 71 ? 16.188 -4.498 -7.759 1.00 76.50 71 ILE A CA 1
ATOM 552 C C . ILE A 1 71 ? 16.490 -3.040 -7.418 1.00 76.50 71 ILE A C 1
ATOM 554 O O . ILE A 1 71 ? 17.535 -2.715 -6.858 1.00 76.50 71 ILE A O 1
ATOM 558 N N . SER A 1 72 ? 15.573 -2.153 -7.780 1.00 80.06 72 SER A N 1
ATOM 559 C CA . SER A 1 72 ? 15.615 -0.749 -7.385 1.00 80.06 72 SER A CA 1
ATOM 560 C C . SER A 1 72 ? 14.210 -0.294 -7.028 1.00 80.06 72 SER A C 1
ATOM 562 O O . SER A 1 72 ? 13.240 -0.879 -7.506 1.00 80.06 72 SER A O 1
ATOM 564 N N . PHE A 1 73 ? 14.105 0.720 -6.175 1.00 83.25 73 PHE A N 1
ATOM 565 C CA . PHE A 1 73 ? 12.824 1.235 -5.713 1.00 83.25 73 PHE A CA 1
ATOM 566 C C . PHE A 1 73 ? 12.662 2.693 -6.117 1.00 83.25 73 PHE A C 1
ATOM 568 O O . PHE A 1 73 ? 13.572 3.501 -5.923 1.00 83.25 73 PHE A O 1
ATOM 575 N N . VAL A 1 74 ? 11.504 3.029 -6.680 1.00 87.69 74 VAL A N 1
ATOM 576 C CA . VAL A 1 74 ? 11.153 4.406 -7.042 1.00 87.69 74 VAL A CA 1
ATOM 577 C C . VAL A 1 74 ? 10.095 4.912 -6.071 1.00 87.69 74 VAL A C 1
ATOM 579 O O . VAL A 1 74 ? 9.013 4.339 -5.996 1.00 87.69 74 VAL A O 1
ATOM 582 N N . ASP A 1 75 ? 10.388 5.999 -5.350 1.00 87.88 75 ASP A N 1
ATOM 583 C CA . ASP A 1 75 ? 9.384 6.698 -4.536 1.00 87.88 75 ASP A CA 1
ATOM 584 C C . ASP A 1 75 ? 8.336 7.323 -5.469 1.00 87.88 75 ASP A C 1
ATOM 586 O O . ASP A 1 75 ? 8.637 8.218 -6.269 1.00 87.88 75 ASP A O 1
ATOM 590 N N . ARG A 1 76 ? 7.105 6.819 -5.393 1.00 91.75 76 ARG A N 1
ATOM 591 C CA . ARG A 1 76 ? 5.951 7.318 -6.147 1.00 91.75 76 ARG A CA 1
ATOM 592 C C . ARG A 1 76 ? 5.066 8.252 -5.323 1.00 91.75 76 ARG A C 1
ATOM 594 O O . ARG A 1 76 ? 4.083 8.775 -5.844 1.00 91.75 76 ARG A O 1
ATOM 601 N N . GLY A 1 77 ? 5.429 8.507 -4.070 1.00 90.31 77 GLY A N 1
ATOM 602 C CA . GLY A 1 77 ? 4.699 9.368 -3.156 1.00 90.31 77 GLY A CA 1
ATOM 603 C C . GLY A 1 77 ? 3.476 8.694 -2.540 1.00 90.31 77 GLY A C 1
ATOM 604 O O . GLY A 1 77 ? 3.372 7.469 -2.469 1.00 90.31 77 GLY A O 1
ATOM 605 N N . LEU A 1 78 ? 2.566 9.526 -2.030 1.00 92.25 78 LEU A N 1
ATOM 606 C CA . LEU A 1 78 ? 1.340 9.076 -1.377 1.00 92.25 78 LEU A CA 1
ATOM 607 C C . LEU A 1 78 ? 0.367 8.500 -2.407 1.00 92.25 78 LEU A C 1
ATOM 609 O O . LEU A 1 78 ? -0.022 9.196 -3.343 1.00 92.25 78 LEU A O 1
ATOM 613 N N . MET A 1 79 ? -0.047 7.256 -2.188 1.00 92.75 79 MET A N 1
ATOM 614 C CA . MET A 1 79 ? -1.028 6.554 -3.018 1.00 92.75 79 MET A CA 1
ATOM 615 C C . MET A 1 79 ? -2.444 6.640 -2.470 1.00 92.75 79 MET A C 1
ATOM 617 O O . MET A 1 79 ? -3.409 6.434 -3.202 1.00 92.75 79 MET A O 1
ATOM 621 N N . THR A 1 80 ? -2.585 6.950 -1.183 1.00 92.06 80 THR A N 1
ATOM 622 C CA . THR A 1 80 ? -3.884 6.956 -0.516 1.00 92.06 80 THR A CA 1
ATOM 623 C C . THR A 1 80 ? -4.106 8.234 0.275 1.00 92.06 80 THR A C 1
ATOM 625 O O . THR A 1 80 ? -3.173 8.866 0.779 1.00 92.06 80 THR A O 1
ATOM 628 N N . GLY A 1 81 ? -5.385 8.568 0.451 1.00 89.50 81 GLY A N 1
ATOM 629 C CA . GLY A 1 81 ? -5.825 9.358 1.594 1.00 89.50 81 GLY A CA 1
ATOM 630 C C . GLY A 1 81 ? -5.773 8.546 2.896 1.00 89.50 81 GLY A C 1
ATOM 631 O O . GLY A 1 81 ? -5.165 7.475 2.967 1.00 89.50 81 GLY A O 1
ATOM 632 N N . SER A 1 82 ? -6.419 9.064 3.939 1.00 90.06 82 SER A N 1
ATOM 633 C CA . SER A 1 82 ? -6.579 8.360 5.217 1.00 90.06 82 SER A CA 1
ATOM 634 C C . SER A 1 82 ? -7.471 7.131 5.028 1.00 90.06 82 SER A C 1
ATOM 636 O O . SER A 1 82 ? -8.664 7.295 4.787 1.00 90.06 82 SER A O 1
ATOM 638 N N . VAL A 1 83 ? -6.899 5.930 5.150 1.00 86.50 83 VAL A N 1
ATOM 639 C CA . VAL A 1 83 ? -7.621 4.650 5.015 1.00 86.50 83 VAL A CA 1
ATOM 640 C C . VAL A 1 83 ? -7.675 3.892 6.345 1.00 86.50 83 VAL A C 1
ATOM 642 O O . VAL A 1 83 ? -8.758 3.612 6.831 1.00 86.50 83 VAL A O 1
ATOM 645 N N . CYS A 1 84 ? -6.549 3.659 7.033 1.00 84.06 84 CYS A N 1
ATOM 646 C CA . CYS A 1 84 ? -6.545 2.909 8.301 1.00 84.06 84 CYS A CA 1
ATOM 647 C C . CYS A 1 84 ? -5.742 3.596 9.413 1.00 84.06 84 CYS A C 1
ATOM 649 O O . CYS A 1 84 ? -4.543 3.355 9.591 1.00 84.06 84 CYS A O 1
ATOM 651 N N . ALA A 1 85 ? -6.428 4.424 10.200 1.00 82.31 85 ALA A N 1
ATOM 652 C CA . ALA A 1 85 ? -5.835 5.184 11.303 1.00 82.31 85 ALA A CA 1
ATOM 653 C C . ALA A 1 85 ? -5.668 4.376 12.607 1.00 82.31 85 ALA A C 1
ATOM 655 O O . ALA A 1 85 ? -5.200 4.913 13.610 1.00 82.31 85 ALA A O 1
ATOM 656 N N . GLU A 1 86 ? -6.011 3.081 12.616 1.00 78.81 86 GLU A N 1
ATOM 657 C CA . GLU A 1 86 ? -5.777 2.208 13.779 1.00 78.81 86 GLU A CA 1
ATOM 658 C C . GLU A 1 86 ? -4.284 2.074 14.120 1.00 78.81 86 GLU A C 1
ATOM 660 O O . GLU A 1 86 ? -3.921 1.828 15.275 1.00 78.81 86 GLU A O 1
ATOM 665 N N . GLY A 1 87 ? -3.417 2.300 13.126 1.00 73.75 87 GLY A N 1
ATOM 666 C CA . GLY A 1 87 ? -1.969 2.307 13.273 1.00 73.75 87 GLY A CA 1
ATOM 667 C C . GLY A 1 87 ? -1.435 0.959 13.755 1.00 73.75 87 GLY A C 1
ATOM 668 O O . GLY A 1 87 ? -1.891 -0.109 13.339 1.00 73.75 87 GLY A O 1
ATOM 669 N N . TRP A 1 88 ? -0.439 1.007 14.636 1.00 71.62 88 TRP A N 1
ATOM 670 C CA . TRP A 1 88 ? 0.088 -0.175 15.312 1.00 71.62 88 TRP A CA 1
ATOM 671 C C . TRP A 1 88 ? 0.379 0.097 16.791 1.00 71.62 88 TRP A C 1
ATOM 673 O O . TRP A 1 88 ? 0.817 1.191 17.182 1.00 71.62 88 TRP A O 1
ATOM 683 N N . GLY A 1 89 ? 0.143 -0.922 17.618 1.00 59.97 89 GLY A N 1
ATOM 684 C CA . GLY A 1 89 ? 0.426 -0.916 19.053 1.00 59.97 89 GLY A CA 1
ATOM 685 C C . GLY A 1 89 ? 1.873 -1.282 19.402 1.00 59.97 89 GLY A C 1
ATOM 686 O O . GLY A 1 89 ? 2.746 -1.388 18.543 1.00 59.97 89 GLY A O 1
ATOM 687 N N . LEU A 1 90 ? 2.148 -1.461 20.701 1.00 52.44 90 LEU A N 1
ATOM 688 C CA . LEU A 1 90 ? 3.481 -1.837 21.211 1.00 52.44 90 LEU A CA 1
ATOM 689 C C . LEU A 1 90 ? 3.824 -3.320 20.983 1.00 52.44 90 LEU A C 1
ATOM 691 O O . LEU A 1 90 ? 4.989 -3.701 21.064 1.00 52.44 90 LEU A O 1
ATOM 695 N N . SER A 1 91 ? 2.818 -4.155 20.723 1.00 48.88 91 SER A N 1
ATOM 696 C CA . SER A 1 91 ? 2.987 -5.577 20.428 1.00 48.88 91 SER A CA 1
ATOM 697 C C . SER A 1 91 ? 3.067 -5.798 18.919 1.00 48.88 91 SER A C 1
ATOM 699 O O . SER A 1 91 ? 2.304 -5.203 18.16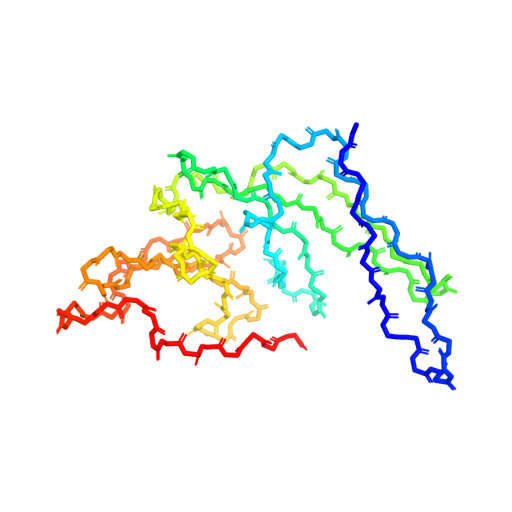6 1.00 48.88 91 SER A O 1
ATOM 701 N N . VAL A 1 92 ? 3.934 -6.712 18.474 1.00 48.16 92 VAL A N 1
ATOM 702 C CA . VAL A 1 92 ? 4.080 -7.102 17.054 1.00 48.16 92 VAL A CA 1
ATOM 703 C C . VAL A 1 92 ? 2.797 -7.679 16.436 1.00 48.16 92 VAL A C 1
ATOM 705 O O . VAL A 1 92 ? 2.681 -7.753 15.215 1.00 48.16 92 VAL A O 1
ATOM 708 N N . PHE A 1 93 ? 1.832 -8.069 17.272 1.00 49.25 93 PHE A N 1
ATOM 709 C CA . PHE A 1 93 ? 0.520 -8.578 16.860 1.00 49.25 93 PHE A CA 1
ATOM 710 C C . PHE A 1 93 ? -0.542 -7.482 16.714 1.00 49.25 93 PHE A C 1
ATOM 712 O O . PHE A 1 93 ? -1.628 -7.740 16.207 1.00 49.25 93 PHE A O 1
ATOM 719 N N . ASP A 1 94 ? -0.239 -6.255 17.132 1.00 63.12 94 ASP A N 1
ATOM 720 C CA . ASP A 1 94 ? -1.139 -5.111 17.048 1.00 63.12 94 ASP A CA 1
ATOM 721 C C . ASP A 1 94 ? -0.858 -4.330 15.756 1.00 63.12 94 ASP A C 1
ATOM 723 O O . ASP A 1 94 ? -0.389 -3.195 15.788 1.00 63.12 94 ASP A O 1
ATOM 727 N N . ARG A 1 95 ? -1.060 -4.982 14.605 1.00 69.25 95 ARG A N 1
ATOM 728 C CA . ARG A 1 95 ? -1.009 -4.337 13.284 1.00 69.25 95 ARG A CA 1
ATOM 729 C C . ARG A 1 95 ? -2.439 -4.074 12.835 1.00 69.25 95 ARG A C 1
ATOM 731 O O . ARG A 1 95 ? -3.154 -5.019 12.511 1.00 69.25 95 ARG A O 1
ATOM 738 N N . GLY A 1 96 ? -2.841 -2.805 12.837 1.00 78.56 96 GLY A N 1
ATOM 739 C CA . GLY A 1 96 ? -4.169 -2.384 12.400 1.00 78.56 96 GLY A CA 1
ATOM 740 C C . GLY A 1 96 ? -4.374 -2.510 10.894 1.00 78.56 96 GLY A C 1
ATOM 741 O O . GLY A 1 96 ? -5.505 -2.619 10.465 1.00 78.56 96 GLY A O 1
ATOM 742 N N . MET A 1 97 ? -3.314 -2.556 10.083 1.00 88.31 97 MET A N 1
ATOM 743 C CA . MET A 1 97 ? -3.429 -2.670 8.627 1.00 88.31 97 MET A CA 1
ATOM 744 C C . MET A 1 97 ? -2.854 -3.990 8.105 1.00 88.31 97 MET A C 1
ATOM 746 O O . MET A 1 97 ? -1.785 -4.436 8.544 1.00 88.31 97 MET A O 1
ATOM 750 N N . ARG A 1 98 ? -3.549 -4.584 7.132 1.00 89.06 98 ARG A N 1
ATOM 751 C CA . ARG A 1 98 ? -3.084 -5.684 6.281 1.00 89.06 98 ARG A CA 1
ATOM 752 C C . ARG A 1 98 ? -3.307 -5.326 4.817 1.00 89.06 98 ARG A C 1
ATOM 754 O O . ARG A 1 98 ? -4.266 -4.627 4.512 1.00 89.06 98 ARG A O 1
ATOM 761 N N . LEU A 1 99 ? -2.425 -5.822 3.952 1.00 89.38 99 LEU A N 1
ATOM 762 C CA . LEU A 1 99 ? -2.559 -5.708 2.505 1.00 89.38 99 LEU A CA 1
ATOM 763 C C . LEU A 1 99 ? -2.703 -7.108 1.905 1.00 89.38 99 LEU A C 1
ATOM 765 O O . LEU A 1 99 ? -1.898 -7.985 2.232 1.00 89.38 99 LEU A O 1
ATOM 769 N N . ALA A 1 100 ? -3.738 -7.322 1.101 1.00 88.12 100 ALA A N 1
ATOM 770 C CA . ALA A 1 100 ? -4.014 -8.588 0.423 1.00 88.12 100 ALA A CA 1
ATOM 771 C C . ALA A 1 100 ? -4.997 -8.356 -0.723 1.00 88.12 100 ALA A C 1
ATOM 773 O O . ALA A 1 100 ? -5.909 -7.559 -0.559 1.00 88.12 100 ALA A O 1
ATOM 774 N N . ASP A 1 101 ? -4.835 -9.067 -1.833 1.00 89.06 101 ASP A N 1
ATOM 775 C CA . ASP A 1 101 ? -5.842 -9.114 -2.896 1.00 89.06 101 ASP A CA 1
ATOM 776 C C . ASP A 1 101 ? -7.067 -9.901 -2.391 1.00 89.06 101 ASP A C 1
ATOM 778 O O . ASP A 1 101 ? -6.953 -11.081 -2.036 1.00 89.06 101 ASP A O 1
ATOM 782 N N . ILE A 1 102 ? -8.215 -9.230 -2.268 1.00 88.25 102 ILE A N 1
ATOM 783 C CA . ILE A 1 102 ? -9.474 -9.829 -1.802 1.00 88.25 102 ILE A CA 1
ATOM 784 C C . ILE A 1 102 ? -10.535 -9.927 -2.899 1.00 88.25 102 ILE A C 1
ATOM 786 O O . ILE A 1 102 ? -11.596 -10.510 -2.645 1.00 88.25 102 ILE A O 1
ATOM 790 N N . ASP A 1 103 ? -10.277 -9.380 -4.087 1.00 88.62 103 ASP A N 1
ATOM 791 C CA . ASP A 1 103 ? -11.228 -9.366 -5.200 1.00 88.62 103 ASP A CA 1
ATOM 792 C C . ASP A 1 103 ? -10.700 -9.960 -6.521 1.00 88.62 103 ASP A C 1
ATOM 794 O O . ASP A 1 103 ? -11.442 -9.999 -7.507 1.00 88.62 103 ASP A O 1
ATOM 798 N N . ASP A 1 104 ? -9.501 -10.549 -6.484 1.00 87.94 104 ASP A N 1
ATOM 799 C CA . ASP A 1 104 ? -8.819 -11.271 -7.566 1.00 87.94 104 ASP A CA 1
ATOM 800 C C . ASP A 1 104 ? -8.444 -10.364 -8.757 1.00 87.94 104 ASP A C 1
ATOM 802 O O . ASP A 1 104 ? -8.365 -10.816 -9.907 1.00 87.94 104 ASP A O 1
ATOM 806 N N . ASP A 1 105 ? -8.208 -9.068 -8.507 1.00 87.25 105 ASP A N 1
ATOM 807 C CA . ASP A 1 105 ? -7.757 -8.107 -9.523 1.00 87.25 105 ASP A CA 1
ATOM 808 C C . ASP A 1 105 ? -6.222 -7.996 -9.648 1.00 87.25 105 ASP A C 1
ATOM 810 O O . ASP A 1 105 ? -5.713 -7.305 -10.544 1.00 87.25 105 ASP A O 1
ATOM 814 N N . LYS A 1 106 ? -5.495 -8.780 -8.836 1.00 89.06 106 LYS A N 1
ATOM 815 C CA . LYS A 1 106 ? -4.030 -8.859 -8.708 1.00 89.06 106 LYS A CA 1
ATOM 816 C C . LYS A 1 106 ? -3.388 -7.665 -8.025 1.00 89.06 106 LYS A C 1
ATOM 818 O O . LYS A 1 106 ? -2.161 -7.606 -7.964 1.00 89.06 106 LYS A O 1
ATOM 823 N N . ARG A 1 107 ? -4.168 -6.714 -7.524 1.00 92.81 107 ARG A N 1
ATOM 824 C CA . ARG A 1 107 ? -3.667 -5.607 -6.721 1.00 92.81 107 ARG A CA 1
ATOM 825 C C . ARG A 1 107 ? -3.972 -5.896 -5.267 1.00 92.81 107 ARG A C 1
ATOM 827 O O . ARG A 1 107 ? -5.016 -6.417 -4.902 1.00 92.81 107 ARG A O 1
ATOM 834 N N . ALA A 1 108 ? -3.035 -5.549 -4.403 1.00 93.00 108 ALA A N 1
ATOM 835 C CA . ALA A 1 108 ? -3.254 -5.684 -2.981 1.00 93.00 108 ALA A CA 1
ATOM 836 C C . ALA A 1 108 ? -4.241 -4.622 -2.489 1.00 93.00 108 ALA A C 1
ATOM 838 O O . ALA A 1 108 ? -3.981 -3.420 -2.610 1.00 93.00 108 ALA A O 1
ATOM 839 N N . ASP A 1 109 ? -5.319 -5.081 -1.866 1.00 94.06 109 ASP A N 1
ATOM 840 C CA . ASP A 1 109 ? -6.321 -4.256 -1.205 1.00 94.06 109 ASP A CA 1
ATOM 841 C C . ASP A 1 109 ? -5.934 -3.960 0.240 1.00 94.06 109 ASP A C 1
ATOM 843 O O . ASP A 1 109 ? -5.093 -4.630 0.846 1.00 94.06 109 ASP A O 1
ATOM 847 N N . ILE A 1 110 ? -6.572 -2.948 0.822 1.00 93.50 110 ILE A N 1
ATOM 848 C CA . ILE A 1 110 ? -6.307 -2.509 2.189 1.00 93.50 110 ILE A CA 1
AT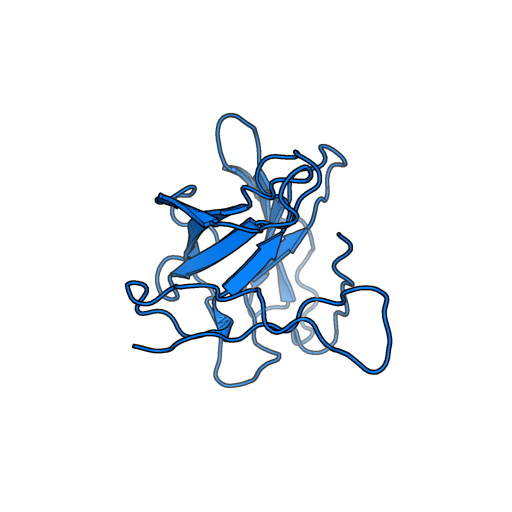OM 849 C C . ILE A 1 110 ? -7.368 -3.084 3.114 1.00 93.50 110 ILE A C 1
ATOM 851 O O . ILE A 1 110 ? -8.555 -2.833 2.940 1.00 93.50 110 ILE A O 1
ATOM 855 N N . LEU A 1 111 ? -6.935 -3.773 4.164 1.00 90.94 111 LEU A N 1
ATOM 856 C CA . LEU A 1 111 ? -7.783 -4.249 5.250 1.00 90.94 111 LEU A CA 1
ATOM 857 C C . LEU A 1 111 ? -7.388 -3.546 6.549 1.00 90.94 111 LEU A C 1
ATOM 859 O O . LEU A 1 111 ? -6.242 -3.650 6.997 1.00 90.94 111 LEU A O 1
ATOM 863 N N . CYS A 1 112 ? -8.340 -2.856 7.173 1.00 88.62 112 CYS A N 1
ATOM 864 C CA . CYS A 1 112 ? -8.179 -2.226 8.476 1.00 88.62 112 CYS A CA 1
ATOM 865 C C . CYS A 1 112 ? -8.852 -3.066 9.562 1.00 88.62 112 CYS A C 1
ATOM 867 O O . CYS A 1 112 ? -10.064 -3.254 9.572 1.00 88.62 112 CYS A O 1
ATOM 869 N N . LEU A 1 113 ? -8.039 -3.598 10.466 1.00 85.81 113 LEU A N 1
ATOM 870 C CA . LEU A 1 113 ? -8.432 -4.397 11.612 1.00 85.81 113 LEU A CA 1
ATOM 871 C C . LEU A 1 113 ? -8.700 -3.467 12.792 1.00 85.81 113 LEU A C 1
ATOM 873 O O . LEU A 1 113 ? -7.773 -2.958 13.434 1.00 85.81 113 LEU A O 1
ATOM 877 N N . GLU A 1 114 ? -9.977 -3.303 13.099 1.00 80.56 114 GLU A N 1
ATOM 878 C CA . GLU A 1 114 ? -10.454 -2.492 14.207 1.00 80.56 114 GLU A CA 1
ATOM 879 C C . GLU A 1 114 ? -10.200 -3.190 15.550 1.00 80.56 114 GLU A C 1
ATOM 881 O O . GLU A 1 114 ? -10.077 -4.417 15.651 1.00 80.56 114 GLU A O 1
ATOM 886 N N . LYS A 1 115 ? -10.090 -2.399 16.623 1.00 75.00 115 LYS A N 1
ATOM 887 C CA . LYS A 1 115 ? -9.788 -2.919 17.970 1.00 75.00 115 LYS A CA 1
ATOM 888 C C . LYS A 1 115 ? -10.842 -3.887 18.502 1.00 75.00 115 LYS A C 1
ATOM 890 O O . LYS A 1 115 ? -10.517 -4.703 19.357 1.00 75.00 115 LYS A O 1
ATOM 895 N N . ASP A 1 116 ? -12.074 -3.786 18.027 1.00 70.00 116 ASP A N 1
ATOM 896 C CA . ASP A 1 116 ? -13.190 -4.646 18.414 1.00 70.00 116 ASP A CA 1
ATOM 897 C C . ASP A 1 116 ? -13.241 -5.972 17.621 1.00 70.00 116 ASP A C 1
ATOM 899 O O . ASP A 1 116 ? -14.091 -6.824 17.884 1.00 70.00 116 ASP A O 1
ATOM 903 N N . GLY A 1 117 ? -12.303 -6.172 16.687 1.00 69.81 117 GLY A N 1
ATOM 904 C CA . GLY A 1 117 ? -12.220 -7.352 15.830 1.00 69.81 117 GLY A CA 1
ATOM 905 C C . GLY A 1 117 ? -12.998 -7.226 14.518 1.00 69.81 117 GLY A C 1
ATOM 906 O O . GLY A 1 117 ? -13.014 -8.186 13.744 1.00 69.81 117 GLY A O 1
ATOM 907 N N . GLY A 1 118 ? -13.622 -6.073 14.253 1.00 76.88 118 GLY A N 1
ATOM 908 C CA . GLY A 1 118 ? -14.160 -5.734 12.941 1.00 76.88 118 GLY A CA 1
ATOM 909 C C . GLY A 1 118 ? -13.056 -5.559 11.896 1.00 76.88 118 GLY A C 1
ATOM 910 O O . GLY A 1 118 ? -11.906 -5.250 12.219 1.00 76.88 118 GLY A O 1
ATOM 911 N N . ILE A 1 119 ? -13.404 -5.777 10.627 1.00 84.38 119 ILE A N 1
ATOM 912 C CA . ILE A 1 119 ? -12.516 -5.472 9.502 1.00 84.38 119 ILE A CA 1
ATOM 913 C C . ILE A 1 119 ? -13.268 -4.587 8.520 1.00 84.38 119 ILE A C 1
ATOM 915 O O . ILE A 1 119 ? -14.299 -5.006 7.988 1.00 84.38 119 ILE A O 1
ATOM 919 N N . THR A 1 120 ? -12.739 -3.395 8.270 1.00 87.69 120 THR A N 1
ATOM 920 C CA . THR A 1 120 ? -13.122 -2.521 7.155 1.00 87.69 120 THR A CA 1
ATOM 921 C C . THR A 1 120 ? -12.090 -2.620 6.036 1.00 87.69 120 THR A C 1
ATOM 923 O O . THR A 1 120 ? -10.966 -3.072 6.273 1.00 87.69 120 THR A O 1
ATOM 926 N N . GLY A 1 121 ? -12.456 -2.271 4.804 1.00 91.00 121 GLY A N 1
ATOM 927 C CA . GLY A 1 121 ? -11.555 -2.437 3.670 1.00 91.00 121 GLY A CA 1
ATOM 928 C C . GLY A 1 121 ? -11.728 -1.425 2.548 1.00 91.00 121 GLY A C 1
ATOM 929 O O . GLY A 1 121 ? -12.786 -0.817 2.387 1.00 91.00 121 GLY A O 1
ATOM 930 N N . TRP A 1 122 ? -10.662 -1.289 1.762 1.00 94.88 122 TRP A N 1
ATOM 931 C CA . TRP A 1 122 ? -10.619 -0.496 0.541 1.00 94.88 122 TRP A CA 1
ATOM 932 C C . TRP A 1 122 ? -10.050 -1.339 -0.589 1.00 94.88 122 TRP A C 1
ATOM 934 O O . TRP A 1 122 ? -8.957 -1.883 -0.434 1.00 94.88 122 TRP A O 1
ATOM 944 N N . LEU A 1 123 ? -10.754 -1.387 -1.718 1.00 94.69 123 LEU A N 1
ATOM 945 C CA . LEU A 1 123 ? -10.261 -2.028 -2.931 1.00 94.69 123 LEU A CA 1
ATOM 946 C C . LEU A 1 123 ? -9.286 -1.104 -3.651 1.00 94.69 123 LEU A C 1
ATOM 948 O O . LEU A 1 123 ? -9.585 0.070 -3.882 1.00 94.69 123 LEU A O 1
ATOM 952 N N . ASN A 1 124 ? -8.112 -1.610 -4.001 1.00 94.31 124 ASN A N 1
ATOM 953 C CA . ASN A 1 124 ? -7.081 -0.850 -4.689 1.00 94.31 124 ASN A CA 1
ATOM 954 C C . ASN A 1 124 ? -7.344 -0.837 -6.200 1.00 94.31 124 ASN A C 1
ATOM 956 O O . ASN A 1 124 ? -6.765 -1.601 -6.967 1.00 94.31 124 ASN A O 1
ATOM 960 N N . ARG A 1 125 ? -8.208 0.080 -6.650 1.00 92.38 125 ARG A N 1
ATOM 961 C CA . ARG A 1 125 ? -8.474 0.276 -8.081 1.00 92.38 125 ARG A CA 1
ATOM 962 C C . ARG A 1 125 ? -7.346 1.050 -8.752 1.00 92.38 125 ARG A C 1
ATOM 964 O O . ARG A 1 125 ? -6.641 1.839 -8.128 1.00 92.38 125 ARG A O 1
ATOM 971 N N . ALA A 1 126 ? -7.241 0.920 -10.073 1.00 87.75 126 ALA A N 1
ATOM 972 C CA . ALA A 1 126 ? -6.303 1.714 -10.873 1.00 87.75 126 ALA A CA 1
ATOM 973 C C . ALA A 1 126 ? -6.514 3.237 -10.717 1.00 87.75 126 ALA A C 1
ATOM 975 O O . ALA A 1 126 ? -5.566 4.013 -10.834 1.00 87.75 126 ALA A O 1
ATOM 976 N N . GLU A 1 127 ? -7.747 3.655 -10.422 1.00 87.00 127 GLU A N 1
ATOM 977 C CA . GLU A 1 127 ? -8.135 5.046 -10.159 1.00 87.00 127 GLU A CA 1
ATOM 978 C C . GLU A 1 127 ? -7.885 5.490 -8.704 1.00 87.00 127 GLU A C 1
ATOM 980 O O . GLU A 1 127 ? -7.967 6.685 -8.408 1.00 87.00 127 GLU A O 1
ATOM 985 N N . GLY A 1 128 ? -7.555 4.554 -7.812 1.00 88.19 128 GLY A N 1
ATOM 986 C CA . GLY A 1 128 ? -7.297 4.782 -6.394 1.00 88.19 128 GLY A CA 1
ATOM 987 C C . GLY A 1 128 ? -8.126 3.881 -5.469 1.00 88.19 128 GLY A C 1
ATOM 988 O O . GLY A 1 128 ? -8.952 3.096 -5.930 1.00 88.19 128 GLY A O 1
ATOM 989 N N . PRO A 1 129 ? -7.920 3.997 -4.146 1.00 92.31 129 PRO A N 1
ATOM 990 C CA . PRO A 1 129 ? -8.622 3.179 -3.164 1.00 92.31 129 PRO A CA 1
ATOM 991 C C . PRO A 1 129 ? -10.128 3.486 -3.125 1.00 92.31 129 PRO A C 1
ATOM 993 O O . PRO A 1 129 ? -10.538 4.631 -2.921 1.00 92.31 129 PRO A O 1
ATOM 996 N N . GLU A 1 130 ? -10.946 2.447 -3.266 1.00 94.06 130 GLU A N 1
ATOM 997 C CA . GLU A 1 130 ? -12.407 2.466 -3.182 1.00 94.06 130 GLU A CA 1
ATOM 998 C C . GLU A 1 130 ? -12.859 1.883 -1.838 1.00 94.06 130 GLU A C 1
ATOM 1000 O O . GLU A 1 130 ? -12.579 0.728 -1.544 1.00 94.06 130 GLU A O 1
ATOM 1005 N N . ASP A 1 131 ? -13.565 2.661 -1.018 1.00 92.94 131 ASP A N 1
ATOM 1006 C CA . ASP A 1 131 ? -14.104 2.189 0.266 1.00 92.94 131 ASP A CA 1
ATOM 1007 C C . ASP A 1 131 ? -15.256 1.196 0.045 1.00 92.94 131 ASP A C 1
ATOM 1009 O O . ASP A 1 131 ? -16.288 1.549 -0.533 1.00 92.94 131 ASP A O 1
ATOM 1013 N N . ILE A 1 132 ? -15.088 -0.035 0.531 1.00 90.44 132 ILE A N 1
ATOM 1014 C CA . ILE A 1 132 ? -16.111 -1.091 0.474 1.00 90.44 132 ILE A CA 1
ATOM 1015 C C . ILE A 1 132 ? -16.769 -1.357 1.830 1.00 90.44 132 ILE A C 1
ATOM 1017 O O . ILE A 1 132 ? -17.614 -2.246 1.960 1.00 90.44 132 ILE A O 1
ATOM 1021 N N . GLY A 1 133 ? -16.415 -0.574 2.846 1.00 87.06 133 GLY A N 1
ATOM 1022 C CA . GLY A 1 133 ? -16.942 -0.693 4.190 1.00 87.06 133 GLY A CA 1
ATOM 1023 C C . GLY A 1 133 ? -16.515 -1.990 4.867 1.00 87.06 133 GLY A C 1
ATOM 1024 O O . GLY A 1 133 ? -15.356 -2.402 4.819 1.00 87.06 133 GLY A O 1
ATOM 1025 N N . GLN A 1 134 ? -17.451 -2.614 5.579 1.00 80.06 134 GLN A N 1
ATOM 1026 C CA . GLN A 1 134 ? -17.160 -3.753 6.439 1.00 80.06 134 GLN A CA 1
ATOM 1027 C C . GLN A 1 134 ? -16.981 -5.051 5.640 1.00 80.06 134 GLN A C 1
ATOM 1029 O O . GLN A 1 134 ? -17.929 -5.575 5.060 1.00 80.06 134 GLN A O 1
ATOM 1034 N N . VAL A 1 135 ? -15.774 -5.610 5.709 1.00 75.38 135 VAL A N 1
ATOM 1035 C CA . VAL A 1 135 ? -15.404 -6.914 5.141 1.00 75.38 135 VAL A CA 1
ATOM 1036 C C . VAL A 1 135 ? -15.735 -8.052 6.117 1.00 75.38 135 VAL A C 1
ATOM 1038 O O . VAL A 1 135 ? -16.171 -9.123 5.697 1.00 75.38 135 VAL A O 1
ATOM 1041 N N . LYS A 1 136 ? -15.580 -7.830 7.435 1.00 68.62 136 LYS A N 1
ATOM 1042 C CA . LYS A 1 136 ? -15.932 -8.807 8.487 1.00 68.62 136 LYS A CA 1
ATOM 1043 C C . LYS A 1 136 ? -16.636 -8.151 9.682 1.00 68.62 136 LYS A C 1
ATOM 1045 O O . LYS A 1 136 ? -16.211 -7.101 10.165 1.00 68.62 136 LYS A O 1
ATOM 1050 N N . LEU A 1 137 ? -17.680 -8.819 10.186 1.00 55.81 137 LEU A N 1
ATOM 1051 C CA . LEU A 1 137 ? -18.392 -8.466 11.420 1.00 55.81 137 LEU A CA 1
ATOM 1052 C C . LEU A 1 137 ? -17.486 -8.541 12.664 1.00 55.81 137 LEU A C 1
ATOM 1054 O O . LEU A 1 137 ? -16.638 -9.426 12.775 1.00 55.81 137 LEU A O 1
ATOM 1058 N N . SER A 1 138 ? -17.723 -7.628 13.609 1.00 52.41 138 SER A N 1
ATOM 1059 C CA . SER A 1 138 ? -17.102 -7.601 14.939 1.00 52.41 138 SER A CA 1
ATOM 1060 C C . SER A 1 138 ? -17.662 -8.742 15.800 1.00 52.41 138 SER A C 1
ATOM 1062 O O . SER A 1 138 ? -18.866 -8.809 16.046 1.00 52.41 138 SER A O 1
ATOM 1064 N N . GLU A 1 139 ? -16.805 -9.679 16.218 1.00 52.34 139 GLU A N 1
ATOM 1065 C CA . GLU A 1 139 ? -17.204 -10.863 17.003 1.00 52.34 139 GLU A CA 1
ATOM 1066 C C . GLU A 1 139 ? -16.745 -10.802 18.473 1.00 52.34 139 GLU A C 1
ATOM 1068 O O . GLU A 1 139 ? -16.940 -11.764 19.214 1.00 52.34 139 GLU A O 1
ATOM 1073 N N . GLY A 1 140 ? -16.155 -9.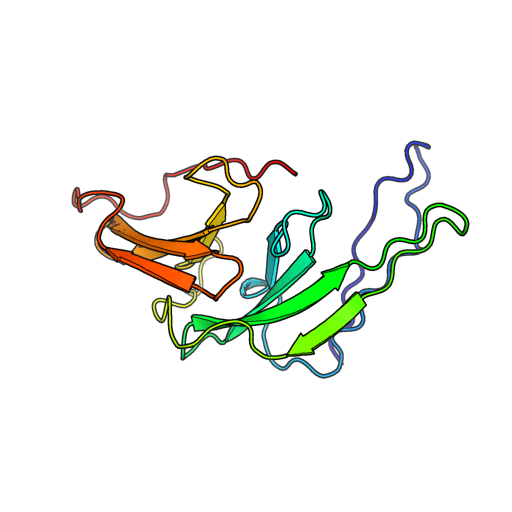687 18.926 1.00 45.66 140 GLY A N 1
ATOM 1074 C CA . GLY A 1 140 ? -15.723 -9.517 20.321 1.00 45.66 140 GLY A CA 1
ATOM 1075 C C . GLY A 1 140 ? -14.503 -10.356 20.727 1.00 45.66 140 GLY A C 1
ATOM 1076 O O . GLY A 1 140 ? -14.306 -10.613 21.915 1.00 45.66 140 GLY A O 1
ATOM 1077 N N . TRP A 1 141 ? -13.687 -10.785 19.758 1.00 43.03 141 TRP A N 1
ATOM 1078 C CA . TRP A 1 141 ? -12.441 -11.528 19.975 1.00 43.03 141 TRP A CA 1
ATOM 1079 C C . TRP A 1 141 ? -11.223 -10.668 19.608 1.00 43.03 141 TRP A C 1
ATOM 1081 O O . TRP A 1 141 ? -11.190 -10.062 18.539 1.00 43.03 141 TRP A O 1
ATOM 1091 N N . ASP A 1 142 ? -10.209 -10.644 20.481 1.00 46.31 142 ASP A N 1
ATOM 1092 C CA . ASP A 1 142 ? -8.960 -9.897 20.280 1.00 46.31 142 ASP A CA 1
ATOM 1093 C C . ASP A 1 142 ? -8.210 -10.330 19.005 1.00 46.31 142 ASP A C 1
ATOM 1095 O O . ASP A 1 142 ? -8.092 -11.519 18.693 1.00 46.31 142 ASP A O 1
ATOM 1099 N N . ARG A 1 143 ? -7.609 -9.348 18.315 1.00 51.03 143 ARG A N 1
ATOM 1100 C CA . ARG A 1 143 ? -6.900 -9.451 17.014 1.00 51.03 143 ARG A CA 1
ATOM 1101 C C . ARG A 1 143 ? -5.747 -10.472 16.946 1.00 51.03 143 ARG A C 1
ATOM 1103 O O . ARG A 1 143 ? -5.196 -10.709 15.875 1.00 51.03 143 ARG A O 1
ATOM 1110 N N . ALA A 1 144 ? -5.373 -11.094 18.062 1.00 50.78 144 ALA A N 1
ATOM 1111 C CA . ALA A 1 144 ? -4.175 -11.919 18.210 1.00 50.78 144 ALA A CA 1
ATOM 1112 C C . ALA A 1 144 ? -4.221 -13.297 17.515 1.00 50.78 144 ALA A C 1
ATOM 1114 O O . ALA A 1 144 ? -3.224 -14.012 17.564 1.00 50.78 144 ALA A O 1
ATOM 1115 N N . ASN A 1 145 ? -5.336 -13.685 16.881 1.00 37.97 145 ASN A N 1
ATOM 1116 C CA . ASN A 1 145 ? -5.537 -15.063 16.408 1.00 37.97 145 ASN A CA 1
ATOM 1117 C C . ASN A 1 145 ? -5.828 -15.236 14.907 1.00 37.97 145 ASN A C 1
ATOM 1119 O O . ASN A 1 145 ? -6.174 -16.338 14.486 1.00 37.97 145 ASN A O 1
ATOM 1123 N N . THR A 1 146 ? -5.672 -14.195 14.085 1.00 41.66 146 THR A N 1
ATOM 1124 C CA . THR A 1 146 ? -5.879 -14.322 12.630 1.00 41.66 146 THR A CA 1
ATOM 1125 C C . THR A 1 146 ? -4.536 -14.416 11.910 1.00 41.66 146 THR A C 1
ATOM 1127 O O . THR A 1 146 ? -3.829 -13.421 11.752 1.00 41.66 146 THR A O 1
ATOM 1130 N N . TYR A 1 147 ? -4.180 -15.628 11.481 1.00 30.92 147 TYR A N 1
ATOM 1131 C CA . TYR A 1 147 ? -3.120 -15.863 10.502 1.00 30.92 147 TYR A CA 1
ATOM 1132 C C . TYR A 1 147 ? -3.721 -15.725 9.100 1.00 30.92 147 TYR A C 1
ATOM 1134 O O . TYR A 1 147 ? -4.395 -16.634 8.625 1.00 30.92 147 TYR A O 1
ATOM 1142 N N . SER A 1 148 ? -3.472 -14.600 8.439 1.00 35.81 148 SER A N 1
ATOM 1143 C CA . SER A 1 148 ? -3.529 -14.509 6.980 1.00 35.81 148 SER A CA 1
ATOM 1144 C C . SER A 1 148 ? -2.102 -14.608 6.450 1.00 35.81 148 SER A C 1
ATOM 1146 O O . SER A 1 148 ? -1.203 -13.887 6.891 1.00 35.81 148 SER A O 1
ATOM 1148 N N . ILE A 1 149 ? -1.890 -15.584 5.572 1.00 32.47 149 ILE A N 1
ATOM 1149 C CA . ILE A 1 149 ? -0.638 -15.781 4.852 1.00 32.47 149 ILE A CA 1
ATOM 1150 C C . ILE A 1 149 ? -0.649 -14.777 3.688 1.00 32.47 149 ILE A C 1
ATOM 1152 O O . ILE A 1 149 ? -1.630 -14.707 2.953 1.00 32.47 149 ILE A O 1
ATOM 1156 N N . CYS A 1 150 ? 0.376 -13.930 3.589 1.00 32.03 150 CYS A N 1
ATOM 1157 C CA . CYS A 1 150 ? 0.593 -13.103 2.402 1.00 32.03 150 CYS A CA 1
ATOM 1158 C C . CYS A 1 150 ? 1.378 -13.958 1.410 1.00 32.03 150 CYS A C 1
ATOM 1160 O O . CYS A 1 150 ? 2.498 -14.362 1.727 1.00 32.03 150 CYS A O 1
ATOM 1162 N N . GLU A 1 151 ? 0.800 -14.224 0.245 1.00 29.72 151 GLU A N 1
ATOM 1163 C CA . GLU A 1 151 ? 1.526 -14.752 -0.907 1.00 29.72 151 GLU A CA 1
ATOM 1164 C C . GLU A 1 151 ? 1.696 -13.609 -1.915 1.00 29.72 151 GLU A C 1
ATOM 1166 O O . GLU A 1 151 ? 0.718 -13.041 -2.396 1.00 29.72 151 GLU A O 1
ATOM 1171 N N . CYS A 1 152 ? 2.958 -13.243 -2.143 1.00 39.56 152 CYS A N 1
ATOM 1172 C CA . CYS A 1 152 ? 3.463 -13.001 -3.485 1.00 39.56 152 CYS A CA 1
ATOM 1173 C C . CYS A 1 152 ? 4.072 -14.352 -3.941 1.00 39.56 152 CYS A C 1
ATOM 1175 O O . CYS A 1 152 ? 4.031 -14.653 -5.145 1.00 39.56 152 CYS A O 1
#

Sequence (152 aa):
GKEGEMYANIHSPPEWGQDVMIDLTNDPEPRVGMHLADWNGDGRCDVLVQDKATGTLRLFENQFDAARNVISFVDRGLMTGSVCAEGWGLSVFDRGMRLADIDDDKRADILCLEKDGGITGWLNRAEGPEDIGQVKLSEGWDRANTYSICEC